Protein AF-A0A4Q3TUU9-F1 (afdb_monomer_lite)

Foldseek 3Di:
DVLCCLVVVVVVLVVVCVVPPVVCVDPVNVVVVVVVVLVVLVVLVVVLCVPQVDCVLVVLLVQLVCLQVVLVVPDDPDCSSVVSPVVSSVSSSVSVVVSVVSVCVVPPDDDPDDD

Radius of gyration: 16.43 Å; chains: 1; bounding box: 49×27×42 Å

pLDDT: mean 73.66, std 11.25, range [38.75, 85.81]

Secondary structure (DSSP, 8-state):
-HHHHHHHHHHHHHHHHHTT-GGGGSHHHHHHHHHHHHHHHHHHHHHHHHHH--SHHHHHHHHHHHHHHHHHHS-TT-HHHHHHHHHHHHHHHHHHHHHHHHHHHT--SS-----

Structure (mmCIF, N/CA/C/O backbone):
data_AF-A0A4Q3TUU9-F1
#
_entry.id   AF-A0A4Q3TUU9-F1
#
loop_
_atom_site.group_PDB
_atom_site.id
_atom_site.type_symbol
_atom_site.label_atom_id
_atom_site.label_alt_id
_atom_site.label_comp_id
_atom_site.label_asym_id
_atom_site.label_entity_id
_atom_site.label_seq_id
_atom_site.pdbx_PDB_ins_code
_atom_site.Cartn_x
_atom_site.Cartn_y
_atom_site.Cartn_z
_atom_site.occupancy
_atom_site.B_iso_or_equiv
_atom_site.auth_seq_id
_atom_site.auth_comp_id
_atom_site.auth_asym_id
_atom_site.auth_atom_id
_atom_site.pdbx_PDB_model_num
ATOM 1 N N . ILE A 1 1 ? -15.92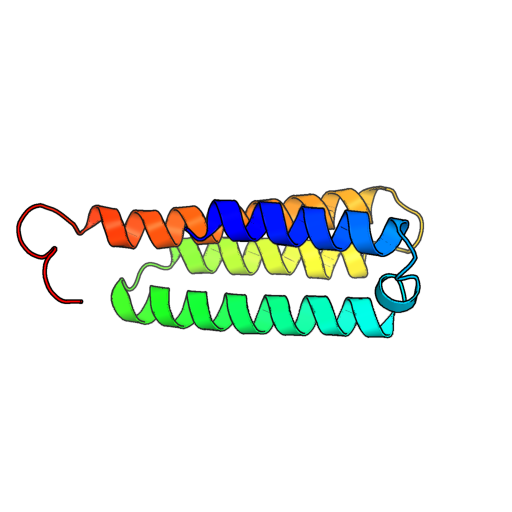4 -7.038 2.156 1.00 58.75 1 ILE A N 1
ATOM 2 C CA . ILE A 1 1 ? -15.709 -7.369 0.725 1.00 58.75 1 ILE A CA 1
ATOM 3 C C . ILE A 1 1 ? -14.421 -6.749 0.131 1.00 58.75 1 ILE A C 1
ATOM 5 O O . ILE A 1 1 ? -13.991 -7.188 -0.924 1.00 58.75 1 ILE A O 1
ATOM 9 N N . CYS A 1 2 ? -13.688 -5.857 0.816 1.00 71.25 2 CYS A N 1
ATOM 10 C CA . CYS A 1 2 ? -12.464 -5.262 0.243 1.00 71.25 2 CYS A CA 1
ATOM 11 C C . CYS A 1 2 ? -11.254 -6.216 0.145 1.00 71.25 2 CYS A C 1
ATOM 13 O O . CYS A 1 2 ? -10.602 -6.251 -0.889 1.00 71.25 2 CYS A O 1
ATOM 15 N N . ALA A 1 3 ? -10.970 -7.031 1.172 1.00 67.81 3 ALA A N 1
ATOM 16 C CA . ALA A 1 3 ? -9.777 -7.894 1.184 1.00 67.81 3 ALA A CA 1
ATOM 17 C C . ALA A 1 3 ? -9.789 -8.983 0.090 1.00 67.81 3 ALA A C 1
ATOM 19 O O . ALA A 1 3 ? -8.779 -9.199 -0.573 1.00 67.81 3 ALA A O 1
ATOM 20 N N . VAL A 1 4 ? -10.945 -9.622 -0.138 1.00 76.19 4 VAL A N 1
ATOM 21 C CA . VAL A 1 4 ? -11.123 -10.611 -1.218 1.00 76.19 4 VAL A CA 1
ATOM 22 C C . VAL A 1 4 ? -10.936 -9.958 -2.585 1.00 76.19 4 VAL A C 1
ATOM 24 O O . VAL A 1 4 ? -10.210 -10.498 -3.409 1.00 76.19 4 VAL A O 1
ATOM 27 N N . HIS A 1 5 ? -11.526 -8.780 -2.808 1.00 78.12 5 HIS A N 1
ATOM 28 C CA . HIS A 1 5 ? -11.349 -8.038 -4.056 1.00 78.12 5 HIS A CA 1
ATOM 29 C C . HIS A 1 5 ? -9.881 -7.644 -4.288 1.00 78.12 5 HIS A C 1
ATOM 31 O O . HIS A 1 5 ? -9.392 -7.814 -5.395 1.00 78.12 5 HIS A O 1
ATOM 37 N N . CYS A 1 6 ? -9.148 -7.174 -3.271 1.00 75.44 6 CYS A N 1
ATOM 38 C CA . CYS A 1 6 ? -7.737 -6.801 -3.432 1.00 75.44 6 CYS A CA 1
ATOM 39 C C . CYS A 1 6 ? -6.857 -7.995 -3.836 1.00 75.44 6 CYS A C 1
ATOM 41 O O . CYS A 1 6 ? -6.044 -7.872 -4.749 1.00 75.44 6 CYS A O 1
ATOM 43 N N . ILE A 1 7 ? -7.042 -9.153 -3.190 1.00 79.19 7 ILE A N 1
ATOM 44 C CA . ILE A 1 7 ? -6.276 -10.369 -3.505 1.00 79.19 7 ILE A CA 1
ATOM 45 C C . ILE A 1 7 ? -6.661 -10.899 -4.888 1.00 79.19 7 ILE A C 1
ATOM 47 O O . ILE A 1 7 ? -5.784 -11.221 -5.687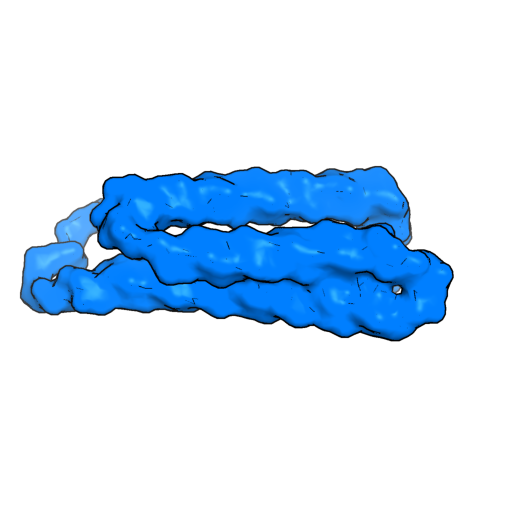 1.00 79.19 7 ILE A O 1
ATOM 51 N N . LEU A 1 8 ? -7.961 -10.955 -5.188 1.00 85.38 8 LEU A N 1
ATOM 52 C CA . LEU A 1 8 ? -8.459 -11.478 -6.456 1.00 85.38 8 LEU A CA 1
ATOM 53 C C . LEU A 1 8 ? -8.032 -10.596 -7.634 1.00 85.38 8 LEU A C 1
ATOM 55 O O . LEU A 1 8 ? -7.561 -11.124 -8.635 1.00 85.38 8 LEU A O 1
ATOM 59 N N . THR A 1 9 ? -8.131 -9.270 -7.502 1.00 83.12 9 THR A N 1
ATOM 60 C CA . THR A 1 9 ? -7.698 -8.320 -8.537 1.00 83.12 9 THR A CA 1
ATOM 61 C C . THR A 1 9 ? -6.184 -8.382 -8.741 1.00 83.12 9 THR A C 1
ATOM 63 O O . THR A 1 9 ? -5.738 -8.459 -9.882 1.00 83.12 9 THR A O 1
ATOM 66 N N . GLY A 1 10 ? -5.383 -8.425 -7.668 1.00 81.50 10 GLY A N 1
ATOM 67 C CA . GLY A 1 10 ? -3.925 -8.556 -7.782 1.00 81.50 10 GLY A CA 1
ATOM 68 C C . GLY A 1 10 ? -3.500 -9.858 -8.469 1.00 81.50 10 GLY A C 1
ATOM 69 O O . GLY A 1 10 ? -2.671 -9.842 -9.379 1.00 81.50 10 GLY A O 1
ATOM 70 N N . LEU A 1 11 ? -4.122 -10.979 -8.093 1.00 83.25 11 LEU A N 1
ATOM 71 C CA . LEU A 1 11 ? -3.859 -12.281 -8.704 1.00 83.25 11 LEU A CA 1
ATOM 72 C C . LEU A 1 11 ? -4.304 -12.325 -10.171 1.00 83.25 11 LEU A C 1
ATOM 74 O O . LEU A 1 11 ? -3.556 -12.799 -11.023 1.00 83.25 11 LEU A O 1
ATOM 78 N N . ALA A 1 12 ? -5.497 -11.808 -10.475 1.00 85.81 12 ALA A N 1
ATOM 79 C CA . ALA A 1 12 ? -6.023 -11.761 -11.834 1.00 85.81 12 ALA A CA 1
ATOM 80 C C . ALA A 1 12 ? -5.116 -10.939 -12.759 1.00 85.81 12 ALA A C 1
ATOM 82 O O . ALA A 1 12 ? -4.807 -11.394 -13.856 1.00 85.81 12 ALA A O 1
ATOM 83 N N . LEU A 1 13 ? -4.637 -9.774 -12.311 1.00 81.88 13 LEU A N 1
ATOM 84 C CA . LEU A 1 13 ? -3.732 -8.931 -13.096 1.00 81.88 13 LEU A CA 1
ATOM 85 C C . LEU A 1 13 ? -2.357 -9.582 -13.304 1.00 81.88 13 LEU A C 1
ATOM 87 O O . LEU A 1 13 ? -1.822 -9.519 -14.410 1.00 81.88 13 LEU A O 1
ATOM 91 N N . GLY A 1 14 ? -1.810 -10.261 -12.289 1.00 82.38 14 GLY A N 1
ATOM 92 C CA . GLY A 1 14 ? -0.552 -11.005 -12.418 1.00 82.38 14 GLY A CA 1
ATOM 93 C C . GLY A 1 14 ? -0.650 -12.166 -13.413 1.00 82.38 14 GLY A C 1
ATOM 94 O O . GLY A 1 14 ? 0.199 -12.306 -14.294 1.00 82.38 14 GLY A O 1
ATOM 95 N N . LEU A 1 15 ? -1.723 -12.960 -13.325 1.00 83.75 15 LEU A N 1
ATOM 96 C CA . LEU A 1 15 ? -1.986 -14.055 -14.264 1.00 83.75 15 LEU A CA 1
ATOM 97 C C . LEU A 1 15 ? -2.244 -13.539 -15.683 1.00 83.75 15 LEU A C 1
ATOM 99 O O . LEU A 1 15 ? -1.764 -14.134 -16.642 1.00 83.75 15 LEU A O 1
ATOM 103 N N . LEU A 1 16 ? -2.959 -12.421 -15.822 1.00 83.75 16 LEU A N 1
ATOM 104 C CA . LEU A 1 16 ? -3.255 -11.816 -17.119 1.00 83.75 16 LEU A CA 1
ATOM 105 C C . LEU A 1 16 ? -1.995 -11.247 -17.792 1.00 83.75 16 LEU A C 1
ATOM 107 O O . LEU A 1 16 ? -1.839 -11.387 -19.004 1.00 83.75 16 LEU A O 1
ATOM 111 N N . SER A 1 17 ? -1.072 -10.674 -17.011 1.00 80.81 17 SER A N 1
ATOM 112 C CA . SER A 1 17 ? 0.244 -10.236 -17.500 1.00 80.81 17 SER A CA 1
ATOM 113 C C . SER A 1 17 ? 1.039 -11.411 -18.091 1.00 80.81 17 SER A C 1
ATOM 115 O O . SER A 1 17 ? 1.530 -11.321 -19.216 1.00 80.81 17 SER A O 1
ATOM 117 N N . VAL A 1 18 ? 1.056 -12.562 -17.403 1.00 79.12 18 VAL A N 1
ATOM 118 C CA . VAL A 1 18 ? 1.680 -13.808 -17.896 1.00 79.12 18 VAL A CA 1
ATOM 119 C C . VAL A 1 18 ? 0.941 -14.410 -19.097 1.00 79.12 18 VAL A C 1
ATOM 121 O O . VAL A 1 18 ? 1.577 -14.956 -19.994 1.00 79.12 18 VAL A O 1
ATOM 124 N N . ALA A 1 19 ? -0.389 -14.310 -19.141 1.00 81.38 19 ALA A N 1
ATOM 125 C CA . ALA A 1 19 ? -1.219 -14.918 -20.182 1.00 81.38 19 ALA A CA 1
ATOM 126 C C . ALA A 1 19 ? -1.181 -14.185 -21.539 1.00 81.38 19 ALA A C 1
ATOM 128 O O . ALA A 1 19 ? -1.770 -14.675 -22.501 1.00 81.38 19 ALA A O 1
ATOM 129 N N . GLY A 1 20 ? -0.502 -13.036 -21.641 1.00 74.88 20 GLY A N 1
ATOM 130 C CA . GLY A 1 20 ? -0.290 -12.345 -22.920 1.00 74.88 20 GLY A CA 1
ATOM 131 C C . GLY A 1 20 ? -0.484 -10.831 -22.888 1.00 74.88 20 GLY A C 1
ATOM 132 O O . GLY A 1 20 ? -0.272 -10.173 -23.907 1.00 74.88 20 GLY A O 1
ATOM 133 N N . LEU A 1 21 ? -0.839 -10.241 -21.740 1.00 77.81 21 LEU A N 1
ATOM 134 C CA . LEU A 1 21 ? -0.959 -8.789 -21.594 1.00 77.81 21 LEU A CA 1
ATOM 135 C C . LEU A 1 21 ? 0.410 -8.139 -21.331 1.00 77.81 21 LEU A C 1
ATOM 137 O O . LEU A 1 21 ? 0.598 -7.433 -20.345 1.00 77.81 21 LEU A O 1
ATOM 141 N N . SER A 1 22 ? 1.370 -8.340 -22.241 1.00 70.69 22 SER A N 1
ATOM 142 C CA . SER A 1 22 ? 2.731 -7.787 -22.108 1.00 70.69 22 SER A CA 1
ATOM 143 C C . SER A 1 22 ? 2.750 -6.253 -22.009 1.00 70.69 22 SER A C 1
ATOM 145 O O . SER A 1 22 ? 3.703 -5.684 -21.487 1.00 70.69 22 SER A O 1
ATOM 147 N N . PHE A 1 23 ? 1.680 -5.582 -22.453 1.00 70.75 23 PHE A N 1
ATOM 148 C CA . PHE A 1 23 ? 1.452 -4.150 -22.241 1.00 70.75 23 PHE A CA 1
ATOM 149 C C . PHE A 1 23 ? 1.380 -3.758 -20.761 1.00 70.75 23 PHE A C 1
ATOM 151 O O . PHE A 1 23 ? 1.760 -2.645 -20.416 1.00 70.75 23 PHE A O 1
ATOM 158 N N . LEU A 1 24 ? 0.915 -4.646 -19.880 1.00 68.44 24 LEU A N 1
ATOM 159 C CA . LEU A 1 24 ? 0.766 -4.360 -18.453 1.00 68.44 24 LEU A CA 1
ATOM 160 C C . LEU A 1 24 ? 2.111 -4.354 -17.711 1.00 68.44 24 LEU A C 1
ATOM 162 O O . LEU A 1 24 ? 2.240 -3.679 -16.699 1.00 68.44 24 LEU A O 1
ATOM 166 N N . GLY A 1 25 ? 3.109 -5.067 -18.241 1.00 68.25 25 GLY A N 1
ATOM 167 C CA . GLY A 1 25 ? 4.495 -5.017 -17.768 1.00 68.25 25 GLY A CA 1
ATOM 168 C C . GLY A 1 25 ? 5.320 -3.878 -18.373 1.00 68.25 25 GLY A C 1
ATOM 169 O O . GLY A 1 25 ? 6.530 -3.846 -18.180 1.00 68.25 25 GLY A O 1
ATOM 170 N N . SER A 1 26 ? 4.704 -2.976 -19.147 1.00 77.19 26 SER A N 1
ATOM 171 C CA . SER A 1 26 ? 5.396 -1.797 -19.671 1.00 77.19 26 SER A CA 1
ATOM 172 C C . SER A 1 26 ? 5.469 -0.695 -18.610 1.00 77.19 26 SER A C 1
ATOM 174 O O . SER A 1 26 ? 4.501 -0.466 -17.885 1.00 77.19 26 SER A O 1
ATOM 176 N N . GLU A 1 27 ? 6.588 0.032 -18.559 1.00 76.25 27 GLU A N 1
ATOM 177 C CA . GLU A 1 27 ? 6.793 1.182 -17.659 1.00 76.25 27 GLU A CA 1
ATOM 178 C C . GLU A 1 27 ? 5.588 2.145 -17.572 1.00 76.25 27 GLU A C 1
ATOM 180 O O . GLU A 1 27 ? 5.150 2.442 -16.458 1.00 76.25 27 GLU A O 1
ATOM 185 N N . PRO A 1 28 ? 4.967 2.610 -18.679 1.00 79.00 28 PRO A N 1
ATOM 186 C CA . PRO A 1 28 ? 3.827 3.524 -18.578 1.00 79.00 28 PRO A CA 1
ATOM 187 C C . PRO A 1 28 ? 2.578 2.879 -17.958 1.00 79.00 28 PRO A C 1
ATOM 189 O O . PRO A 1 28 ? 1.805 3.568 -17.286 1.00 79.00 28 PRO A O 1
ATOM 192 N N . ALA A 1 29 ? 2.367 1.574 -18.157 1.00 78.44 29 ALA A N 1
ATOM 193 C CA . ALA A 1 29 ? 1.252 0.860 -17.540 1.00 78.44 29 ALA A CA 1
ATOM 194 C C . ALA A 1 29 ? 1.461 0.689 -16.030 1.00 78.44 29 ALA A C 1
ATOM 196 O O . ALA A 1 29 ? 0.510 0.841 -15.262 1.00 78.44 29 ALA A O 1
ATOM 197 N N . GLU A 1 30 ? 2.702 0.453 -15.602 1.00 74.88 30 GLU A N 1
ATOM 198 C CA . GLU A 1 30 ? 3.064 0.351 -14.188 1.00 74.88 30 GLU A CA 1
ATOM 199 C C . GLU A 1 30 ? 2.824 1.681 -13.453 1.00 74.88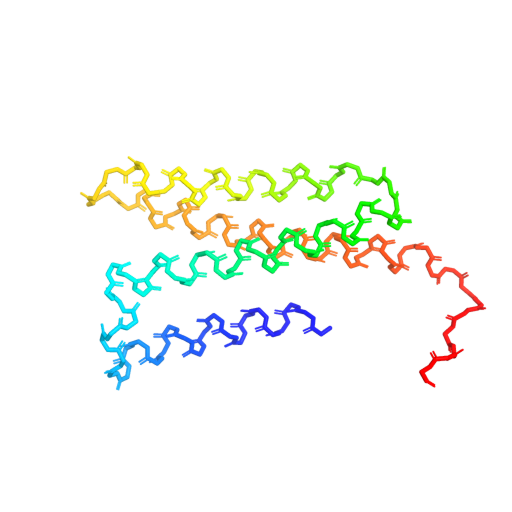 30 GLU A C 1
ATOM 201 O O . GLU A 1 30 ? 2.125 1.711 -12.435 1.00 74.88 30 GLU A O 1
ATOM 206 N N . PHE A 1 31 ? 3.273 2.806 -14.025 1.00 80.75 31 PHE A N 1
ATOM 207 C CA . PHE A 1 31 ? 2.988 4.142 -13.485 1.00 80.75 31 PHE A CA 1
ATOM 208 C C . PHE A 1 31 ? 1.487 4.450 -13.430 1.00 80.75 31 PHE A C 1
ATOM 210 O O . PHE A 1 31 ? 1.005 4.998 -12.435 1.00 80.75 31 PHE A O 1
ATOM 217 N N . GLY A 1 32 ? 0.735 4.076 -14.470 1.00 84.56 32 GLY A N 1
ATOM 218 C CA . GLY A 1 32 ? -0.720 4.221 -14.487 1.00 84.56 32 GLY A CA 1
ATOM 219 C C . GLY A 1 32 ? -1.392 3.426 -13.364 1.00 84.56 32 GLY A C 1
ATOM 220 O O . GLY A 1 32 ? -2.238 3.959 -12.641 1.00 84.56 32 GLY A O 1
ATOM 221 N N . PHE A 1 33 ? -0.977 2.173 -13.166 1.00 80.50 33 PHE A N 1
ATOM 222 C CA . PHE A 1 33 ? -1.523 1.295 -12.133 1.00 80.50 33 PHE A CA 1
ATOM 223 C C . PHE A 1 33 ? -1.228 1.807 -10.719 1.00 80.50 33 PHE A C 1
ATOM 225 O O . PHE A 1 33 ? -2.132 1.863 -9.876 1.00 80.50 33 PHE A O 1
ATOM 232 N N . ILE A 1 34 ? 0.009 2.246 -10.470 1.00 81.06 34 ILE A N 1
ATOM 233 C CA . ILE A 1 34 ? 0.392 2.881 -9.207 1.00 81.06 34 ILE A CA 1
ATOM 234 C C . ILE A 1 34 ? -0.452 4.144 -8.998 1.00 81.06 34 ILE A C 1
ATOM 236 O O . ILE A 1 34 ? -1.094 4.271 -7.959 1.00 81.06 34 ILE A O 1
ATOM 240 N N . GLY A 1 35 ? -0.547 5.034 -9.990 1.00 84.88 35 GLY A N 1
ATOM 241 C CA . GLY A 1 35 ? -1.306 6.284 -9.886 1.00 84.88 35 GLY A CA 1
ATOM 242 C C . GLY A 1 35 ? -2.782 6.079 -9.526 1.00 84.88 35 GLY A C 1
ATOM 243 O O . GLY A 1 35 ? -3.301 6.744 -8.621 1.00 84.88 35 GLY A O 1
ATOM 244 N N . VAL A 1 36 ? -3.454 5.118 -10.168 1.00 84.19 36 VAL A N 1
ATOM 245 C CA . VAL A 1 36 ? -4.848 4.762 -9.844 1.00 84.19 36 VAL A CA 1
ATOM 246 C C . VAL A 1 36 ? -4.948 4.191 -8.430 1.00 84.19 36 VAL A C 1
ATOM 248 O O . VAL A 1 36 ? -5.799 4.624 -7.652 1.00 84.19 36 VAL A O 1
ATOM 251 N N . THR A 1 37 ? -4.052 3.274 -8.064 1.00 80.25 37 THR A N 1
ATOM 252 C CA . THR A 1 37 ? -4.042 2.636 -6.738 1.00 80.25 37 THR A CA 1
ATOM 253 C C . THR A 1 37 ? -3.837 3.661 -5.621 1.00 80.25 37 THR A C 1
ATOM 255 O O . THR A 1 37 ? -4.563 3.647 -4.625 1.00 80.25 37 THR A O 1
ATOM 258 N N . VAL A 1 38 ? -2.904 4.601 -5.805 1.00 83.38 38 VAL A N 1
ATOM 259 C CA . VAL A 1 38 ? -2.656 5.702 -4.865 1.00 83.38 38 VAL A CA 1
ATOM 260 C C . VAL A 1 38 ? -3.879 6.602 -4.749 1.00 83.38 38 VAL A C 1
ATOM 262 O O . VAL A 1 38 ? -4.285 6.932 -3.636 1.00 83.38 38 VAL A O 1
ATOM 265 N N . SER A 1 39 ? -4.501 6.960 -5.873 1.00 85.06 39 SER A N 1
ATOM 266 C CA . SER A 1 39 ? -5.675 7.840 -5.893 1.00 85.06 39 SER A CA 1
ATOM 267 C C . SER A 1 39 ? -6.864 7.222 -5.150 1.00 85.06 39 SER A C 1
ATOM 269 O O . SER A 1 39 ? -7.481 7.868 -4.300 1.00 85.06 39 SER A O 1
ATOM 271 N N . VAL A 1 40 ? -7.151 5.943 -5.413 1.00 82.12 40 VAL A N 1
ATOM 272 C CA . VAL A 1 40 ? -8.213 5.189 -4.727 1.00 82.12 40 VAL A CA 1
ATOM 273 C C . VAL A 1 40 ? -7.891 5.017 -3.239 1.00 82.12 40 VAL A C 1
ATOM 275 O O . VAL A 1 40 ? -8.764 5.223 -2.391 1.00 82.12 40 VAL A O 1
ATOM 278 N N . GLY A 1 41 ? -6.638 4.700 -2.901 1.00 77.69 41 GLY A N 1
ATOM 279 C CA . GLY A 1 41 ? -6.175 4.583 -1.518 1.00 77.69 41 GLY A CA 1
ATOM 280 C C . GLY A 1 41 ? -6.303 5.893 -0.736 1.00 77.69 41 GLY A C 1
ATOM 281 O O . GLY A 1 41 ? -6.805 5.899 0.390 1.00 77.69 41 GLY A O 1
ATOM 282 N N . LEU A 1 42 ? -5.946 7.019 -1.358 1.00 82.19 42 LEU A N 1
ATOM 283 C CA . LEU A 1 42 ? -6.063 8.347 -0.763 1.00 82.19 42 LEU A CA 1
ATOM 284 C C . LEU A 1 42 ? -7.529 8.727 -0.535 1.00 82.19 42 LEU A C 1
ATOM 286 O O . LEU A 1 42 ? -7.873 9.243 0.528 1.00 82.19 42 LEU A O 1
ATOM 290 N N . TRP A 1 43 ? -8.419 8.411 -1.481 1.00 81.00 43 TRP A N 1
ATOM 291 C CA . TRP A 1 43 ? -9.855 8.621 -1.293 1.00 81.00 43 TRP A CA 1
ATOM 292 C C . TRP A 1 43 ? -10.388 7.789 -0.115 1.00 81.00 43 TRP A C 1
ATOM 294 O O . TRP A 1 43 ? -11.087 8.314 0.760 1.00 81.00 43 TRP A O 1
ATOM 304 N N . ALA A 1 44 ? -10.000 6.515 -0.023 1.00 73.38 44 ALA A N 1
ATOM 305 C CA . ALA A 1 44 ? -10.364 5.660 1.105 1.00 73.38 44 ALA A CA 1
ATOM 306 C C . ALA A 1 44 ? -9.840 6.210 2.446 1.00 73.38 44 ALA A C 1
ATOM 308 O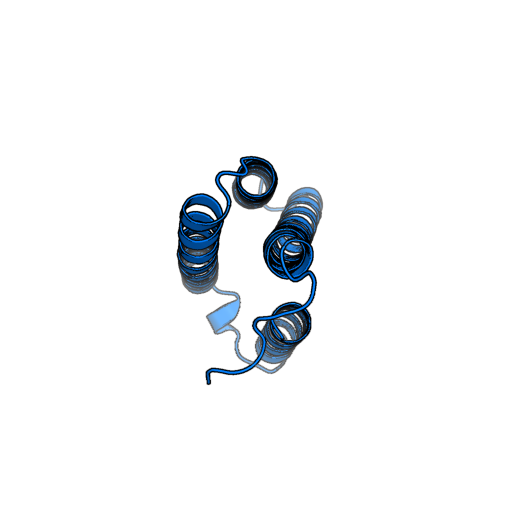 O . ALA A 1 44 ? -10.560 6.152 3.452 1.00 73.38 44 ALA A O 1
ATOM 309 N N . LEU A 1 45 ? -8.630 6.783 2.453 1.00 74.75 45 LEU A N 1
ATOM 310 C CA . LEU A 1 45 ? -8.023 7.413 3.623 1.00 74.75 45 LEU A CA 1
ATOM 311 C C . LEU A 1 45 ? -8.780 8.673 4.051 1.00 74.75 45 LEU A C 1
ATOM 313 O O . LEU A 1 45 ? -9.168 8.779 5.214 1.00 74.75 45 LEU A O 1
ATOM 317 N N . VAL A 1 46 ? -9.034 9.601 3.125 1.00 77.25 46 VAL A N 1
ATOM 318 C CA . VAL A 1 46 ? -9.779 10.841 3.400 1.00 77.25 46 VAL A CA 1
ATOM 319 C C . VAL A 1 46 ? -11.160 10.509 3.959 1.00 77.25 46 VAL A C 1
ATOM 321 O O . VAL A 1 46 ? -11.588 11.102 4.949 1.00 77.25 46 VAL A O 1
ATOM 324 N N . HIS A 1 47 ? -11.844 9.513 3.390 1.00 72.75 47 HIS A N 1
ATOM 325 C CA . HIS A 1 47 ? -13.135 9.069 3.909 1.00 72.75 47 HIS A CA 1
ATOM 326 C C . HIS A 1 47 ? -13.018 8.481 5.329 1.00 72.75 47 HIS A C 1
ATOM 328 O O . HIS A 1 47 ? -13.885 8.728 6.165 1.00 72.75 47 HIS A O 1
ATOM 334 N N . GLY A 1 48 ? -11.960 7.714 5.620 1.00 67.12 48 GLY A N 1
ATOM 335 C CA . GLY A 1 48 ? -11.697 7.149 6.949 1.00 67.12 48 GLY A CA 1
ATOM 336 C C . GLY A 1 48 ? -11.400 8.211 8.014 1.00 67.12 48 GLY A C 1
ATOM 337 O O . GLY A 1 48 ? -12.041 8.224 9.067 1.00 67.12 48 GLY A O 1
ATOM 338 N N . ILE A 1 49 ? -10.494 9.150 7.714 1.00 70.69 49 ILE A N 1
ATOM 339 C CA . ILE A 1 49 ? -10.107 10.250 8.614 1.00 70.69 49 ILE A CA 1
ATOM 340 C C . ILE A 1 49 ? -11.313 11.138 8.929 1.00 70.69 49 ILE A C 1
ATOM 342 O O . ILE A 1 49 ? -11.551 11.445 10.096 1.00 70.69 49 ILE A O 1
ATOM 346 N N . ARG A 1 50 ? -12.118 11.505 7.919 1.00 69.38 50 ARG A N 1
ATOM 347 C CA . ARG A 1 50 ? -13.297 12.368 8.120 1.00 69.38 50 ARG A CA 1
ATOM 348 C C . ARG A 1 50 ? -14.378 11.741 9.001 1.00 69.38 50 ARG A C 1
ATOM 350 O O . ARG A 1 50 ? -15.172 12.479 9.570 1.00 69.38 50 ARG A O 1
ATOM 357 N N . ARG A 1 51 ? -14.441 10.408 9.096 1.00 64.19 51 ARG A N 1
ATOM 358 C CA . ARG A 1 51 ? -15.460 9.694 9.886 1.00 64.19 51 ARG A CA 1
ATOM 359 C C . ARG A 1 51 ? -15.019 9.395 11.319 1.00 64.19 51 ARG A C 1
ATOM 361 O O . ARG A 1 51 ? -15.851 9.479 12.210 1.00 64.19 51 ARG A O 1
ATOM 368 N N . HIS A 1 52 ? -13.750 9.039 11.539 1.00 63.03 52 HIS A N 1
ATOM 369 C CA . HIS A 1 52 ? -13.288 8.525 12.839 1.00 63.03 52 HIS A CA 1
ATOM 370 C C . HIS A 1 52 ? -12.137 9.320 13.479 1.00 63.03 52 HIS A C 1
ATOM 372 O O . HIS A 1 52 ? -11.721 8.967 14.577 1.00 63.03 52 HIS A O 1
ATOM 378 N N . HIS A 1 53 ? -11.603 10.356 12.813 1.00 66.19 53 HIS A N 1
ATOM 379 C CA . HIS A 1 53 ? -10.505 11.219 13.292 1.00 66.19 53 HIS A CA 1
ATOM 380 C C . HIS A 1 53 ? -9.282 10.456 13.853 1.00 66.19 53 HIS A C 1
ATOM 382 O O . HIS A 1 53 ? -8.518 10.969 14.667 1.00 66.19 53 HIS A O 1
ATOM 388 N N . SER A 1 54 ? -9.087 9.205 13.422 1.00 67.75 54 SER A N 1
ATOM 389 C CA . SER A 1 54 ? -7.975 8.365 13.852 1.00 67.75 54 SER A CA 1
ATOM 390 C C . SER A 1 54 ? -6.830 8.478 12.854 1.00 67.75 54 SER A C 1
ATOM 392 O O . SER A 1 54 ? -6.998 8.217 11.662 1.00 67.75 54 SER A O 1
ATOM 394 N N . TRP A 1 55 ? -5.655 8.845 13.359 1.00 73.06 55 TRP A N 1
ATOM 395 C CA . TRP A 1 55 ? -4.422 9.011 12.582 1.00 73.06 55 TRP A CA 1
ATOM 396 C C . TRP A 1 55 ? -3.687 7.688 12.319 1.00 73.06 55 TRP A C 1
ATOM 398 O O . TRP A 1 55 ? -2.776 7.633 11.497 1.00 73.06 55 TRP A O 1
ATOM 408 N N . ILE A 1 56 ? -4.112 6.603 12.972 1.00 76.75 56 ILE A N 1
ATOM 409 C CA . ILE A 1 56 ? -3.522 5.264 12.844 1.00 76.75 56 ILE A CA 1
ATOM 410 C C . ILE A 1 56 ? -3.579 4.752 11.390 1.00 76.75 56 ILE A C 1
ATOM 412 O O . ILE A 1 56 ? -2.529 4.412 10.844 1.00 76.75 56 ILE A O 1
ATOM 416 N N . PRO A 1 57 ? -4.745 4.728 10.705 1.00 74.31 57 PRO A N 1
ATOM 417 C CA . PRO A 1 57 ? -4.803 4.311 9.303 1.00 74.31 57 PRO A CA 1
ATOM 418 C C . PRO A 1 57 ? -4.012 5.241 8.366 1.00 74.31 57 PRO A C 1
ATOM 420 O O . PRO A 1 57 ? -3.465 4.772 7.371 1.00 74.31 57 PRO A O 1
ATOM 423 N N . ALA A 1 58 ? -3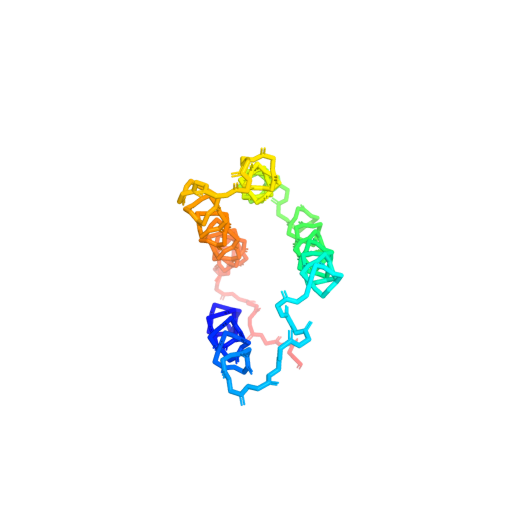.881 6.529 8.695 1.00 77.12 58 ALA A N 1
ATOM 424 C CA . ALA A 1 58 ? -3.072 7.467 7.914 1.00 77.12 58 ALA A CA 1
ATOM 425 C C . ALA A 1 58 ? -1.579 7.132 7.969 1.00 77.12 58 ALA A C 1
ATOM 427 O O . ALA A 1 58 ? -0.925 7.090 6.930 1.00 77.12 58 ALA A O 1
ATOM 428 N N . ALA A 1 59 ? -1.059 6.821 9.159 1.00 80.81 59 ALA A N 1
ATOM 429 C CA . ALA A 1 59 ? 0.337 6.432 9.333 1.00 80.81 59 ALA A CA 1
ATOM 430 C C . ALA A 1 59 ? 0.681 5.148 8.556 1.00 80.81 59 ALA A C 1
ATOM 432 O O . ALA A 1 59 ? 1.712 5.093 7.888 1.00 80.81 59 ALA A O 1
ATOM 433 N N . ILE A 1 60 ? -0.207 4.144 8.577 1.00 82.31 60 ILE A N 1
ATOM 434 C CA . ILE A 1 60 ? -0.014 2.887 7.832 1.00 82.31 60 ILE A CA 1
ATOM 435 C C . ILE A 1 60 ? -0.026 3.142 6.319 1.00 82.31 60 ILE A C 1
ATOM 437 O O . ILE A 1 60 ? 0.822 2.612 5.606 1.00 82.31 60 ILE A O 1
ATOM 441 N N . PHE A 1 61 ? -0.947 3.976 5.827 1.00 81.69 61 PHE A N 1
ATOM 442 C CA . PHE A 1 61 ? -1.022 4.315 4.405 1.00 81.69 61 PHE A CA 1
ATOM 443 C C . PHE A 1 61 ? 0.221 5.070 3.918 1.00 81.69 61 PHE A C 1
ATOM 445 O O . PHE A 1 61 ? 0.784 4.725 2.882 1.00 81.69 61 PHE A O 1
ATOM 452 N N . ILE A 1 62 ? 0.690 6.058 4.688 1.00 82.81 62 ILE A N 1
ATOM 453 C CA . ILE A 1 62 ? 1.912 6.810 4.373 1.00 82.81 62 ILE A CA 1
ATOM 454 C C . ILE A 1 62 ? 3.135 5.884 4.390 1.00 82.81 62 ILE A C 1
ATOM 456 O O . ILE A 1 62 ? 3.960 5.957 3.483 1.00 82.81 62 ILE A O 1
ATOM 460 N N . GLY A 1 63 ? 3.234 4.978 5.368 1.00 82.69 63 GLY A N 1
ATOM 461 C CA . GLY A 1 63 ? 4.314 3.989 5.428 1.00 82.69 63 GLY A CA 1
ATOM 462 C C . GLY A 1 63 ? 4.301 3.019 4.243 1.00 82.69 63 GLY A C 1
ATOM 463 O O . GLY A 1 63 ? 5.347 2.753 3.649 1.00 82.69 63 GLY A O 1
ATOM 464 N N . ALA A 1 64 ? 3.117 2.542 3.850 1.00 82.38 64 ALA A N 1
ATOM 465 C CA . ALA A 1 64 ? 2.941 1.683 2.683 1.00 82.38 64 ALA A CA 1
ATOM 466 C C . ALA A 1 64 ? 3.338 2.403 1.384 1.00 82.38 64 ALA A C 1
ATOM 468 O O . ALA A 1 64 ? 4.087 1.848 0.582 1.00 82.38 64 ALA A O 1
ATOM 469 N N . LEU A 1 65 ? 2.914 3.661 1.211 1.00 81.81 65 LEU A N 1
ATOM 470 C CA . LEU A 1 65 ? 3.322 4.486 0.073 1.00 81.81 65 LEU A CA 1
ATOM 471 C C . LEU A 1 65 ? 4.821 4.758 0.054 1.00 81.81 65 LEU A C 1
ATOM 473 O O . LEU A 1 65 ? 5.429 4.691 -1.008 1.00 81.81 65 LEU A O 1
ATOM 477 N N . GLY A 1 66 ? 5.420 5.028 1.214 1.00 81.81 66 GLY A N 1
ATOM 478 C CA . GLY A 1 66 ? 6.862 5.208 1.344 1.00 81.81 66 GLY A CA 1
ATOM 479 C C . GLY A 1 66 ? 7.639 3.963 0.921 1.00 81.81 66 GLY A C 1
ATOM 480 O O . GLY A 1 66 ? 8.648 4.088 0.234 1.00 81.81 66 GLY A O 1
ATOM 481 N N . CYS A 1 67 ? 7.144 2.763 1.246 1.00 80.75 67 CYS A N 1
ATOM 482 C CA . CYS A 1 67 ? 7.750 1.508 0.791 1.00 80.75 67 CYS A CA 1
ATOM 483 C C . CYS A 1 67 ? 7.636 1.321 -0.728 1.00 80.75 67 CYS A C 1
ATOM 485 O O . CYS A 1 67 ? 8.619 0.939 -1.355 1.00 80.75 67 CYS A O 1
ATOM 487 N N . ILE A 1 68 ? 6.477 1.628 -1.323 1.00 78.88 68 ILE A N 1
ATOM 488 C CA . ILE A 1 68 ? 6.253 1.509 -2.778 1.00 78.88 68 ILE A CA 1
ATOM 489 C C . ILE A 1 68 ? 7.060 2.563 -3.555 1.00 78.88 68 ILE A C 1
ATOM 491 O O . ILE A 1 68 ? 7.661 2.270 -4.583 1.00 78.88 68 ILE A O 1
ATOM 495 N N . ALA A 1 69 ? 7.128 3.798 -3.062 1.00 78.88 69 ALA A N 1
ATOM 496 C CA . ALA A 1 69 ? 7.978 4.824 -3.660 1.00 78.88 69 ALA A CA 1
ATOM 497 C C . ALA A 1 69 ? 9.465 4.460 -3.500 1.00 78.88 69 ALA A C 1
ATOM 499 O O . ALA A 1 69 ? 10.247 4.574 -4.440 1.00 78.88 69 ALA A O 1
ATOM 500 N N . GLY A 1 70 ? 9.846 3.956 -2.323 1.00 76.25 70 GLY A N 1
ATOM 501 C CA . GLY A 1 70 ? 11.199 3.502 -2.020 1.00 76.25 70 GLY A CA 1
ATOM 502 C C . GLY A 1 70 ? 11.649 2.320 -2.878 1.00 76.25 70 GLY A C 1
ATOM 503 O O . GLY A 1 70 ? 12.805 2.304 -3.297 1.00 76.25 70 GLY A O 1
ATOM 504 N N . SER A 1 71 ? 10.756 1.377 -3.218 1.00 73.94 71 SER A N 1
ATOM 505 C CA . SER A 1 71 ? 11.096 0.283 -4.142 1.00 73.94 71 SER A CA 1
ATOM 506 C C . SER A 1 71 ? 11.491 0.792 -5.519 1.00 73.94 71 SER A C 1
ATOM 508 O O . SER A 1 71 ? 12.337 0.184 -6.161 1.00 73.94 71 SER A O 1
ATOM 510 N N . HIS A 1 72 ? 10.916 1.913 -5.955 1.00 68.62 72 HIS A N 1
ATOM 511 C CA . HIS A 1 72 ? 11.215 2.505 -7.254 1.00 68.62 72 HIS A CA 1
ATOM 512 C C . HIS A 1 72 ? 12.561 3.256 -7.269 1.00 68.62 72 HIS A C 1
ATOM 514 O O . HIS A 1 72 ? 13.225 3.332 -8.302 1.00 68.62 72 HIS A O 1
ATOM 520 N N . PHE A 1 73 ? 12.993 3.801 -6.126 1.00 70.12 73 PHE A N 1
ATOM 521 C CA . PHE A 1 73 ? 14.329 4.396 -5.976 1.00 70.12 73 PHE A CA 1
ATOM 522 C C . PHE A 1 73 ? 15.423 3.349 -5.714 1.00 70.12 73 PHE A C 1
ATOM 524 O O . PHE A 1 73 ? 16.595 3.593 -6.013 1.00 70.12 73 PHE A O 1
ATOM 531 N N . ALA A 1 74 ? 15.060 2.179 -5.180 1.00 66.12 74 ALA A N 1
ATOM 532 C CA . ALA A 1 74 ? 15.959 1.047 -4.985 1.00 66.12 74 ALA A CA 1
ATOM 533 C C . ALA A 1 74 ? 16.303 0.390 -6.337 1.00 66.12 74 ALA A C 1
ATOM 535 O O . ALA A 1 74 ? 15.685 -0.581 -6.751 1.00 66.12 74 ALA A O 1
ATOM 536 N N . HIS A 1 75 ? 17.286 0.985 -7.015 1.00 51.31 75 HIS A N 1
ATOM 537 C CA . HIS A 1 75 ? 18.022 0.546 -8.207 1.00 51.31 75 HIS A CA 1
ATOM 538 C C . HIS A 1 75 ? 17.570 -0.767 -8.891 1.00 51.31 75 HIS A C 1
ATOM 540 O O . HIS A 1 75 ? 17.677 -1.864 -8.328 1.00 51.31 75 HIS A O 1
ATOM 546 N N . HIS A 1 76 ? 17.178 -0.622 -10.164 1.00 49.06 76 HIS A N 1
ATOM 547 C CA . HIS A 1 76 ? 16.902 -1.669 -11.149 1.00 49.06 76 HIS A CA 1
ATOM 548 C C . HIS A 1 76 ? 17.905 -2.834 -11.044 1.00 49.06 76 HIS A C 1
ATOM 550 O O . HIS A 1 76 ? 19.074 -2.688 -11.394 1.00 49.06 76 HIS A O 1
ATOM 556 N N . GLY A 1 77 ? 17.452 -3.990 -10.547 1.00 55.03 77 GLY A N 1
ATOM 557 C CA . GLY A 1 77 ? 18.235 -5.234 -10.526 1.00 55.03 77 GLY A CA 1
ATOM 558 C C . GLY A 1 77 ? 18.472 -5.856 -9.149 1.00 55.03 77 GLY A C 1
ATOM 559 O O . GLY A 1 77 ? 18.978 -6.975 -9.080 1.00 55.03 77 GLY A O 1
ATOM 560 N N . THR A 1 78 ? 18.087 -5.196 -8.052 1.00 64.38 78 THR A N 1
ATOM 561 C CA . THR A 1 78 ? 18.157 -5.815 -6.718 1.00 64.38 78 THR A CA 1
ATOM 562 C C . THR A 1 78 ? 16.813 -6.436 -6.320 1.00 64.38 78 THR A C 1
ATOM 564 O O . THR A 1 78 ? 15.769 -5.811 -6.515 1.00 64.38 78 THR A O 1
ATOM 567 N N . PRO A 1 79 ? 16.795 -7.633 -5.694 1.00 71.69 79 PRO A N 1
ATOM 568 C CA . PRO A 1 79 ? 15.556 -8.243 -5.193 1.00 71.69 79 PRO A CA 1
ATOM 569 C C . PRO A 1 79 ? 14.858 -7.362 -4.143 1.00 71.69 79 PRO A C 1
ATOM 571 O O . PRO A 1 79 ? 13.679 -7.552 -3.849 1.00 71.69 79 PRO A O 1
ATOM 574 N N . LEU A 1 80 ? 15.579 -6.372 -3.604 1.00 73.12 80 LEU A N 1
ATOM 575 C CA . LEU A 1 80 ? 15.090 -5.381 -2.660 1.00 73.12 80 LEU A CA 1
ATOM 576 C C . LEU A 1 80 ? 13.865 -4.621 -3.191 1.00 73.12 80 LEU A C 1
ATOM 578 O O . LEU A 1 80 ? 12.913 -4.438 -2.439 1.00 73.12 80 LEU A O 1
ATOM 582 N N . GLY A 1 81 ? 13.852 -4.234 -4.473 1.00 73.56 81 GLY A N 1
ATOM 583 C CA . GLY A 1 81 ? 12.717 -3.524 -5.077 1.00 73.56 81 GLY A CA 1
ATOM 584 C C . GLY A 1 81 ? 11.422 -4.338 -4.992 1.00 73.56 81 GLY A C 1
ATOM 585 O O . GLY A 1 81 ? 10.400 -3.851 -4.506 1.00 73.56 81 GLY A O 1
ATOM 586 N N . THR A 1 82 ? 11.485 -5.624 -5.345 1.00 75.94 82 THR A N 1
ATOM 587 C CA . THR A 1 82 ? 10.345 -6.545 -5.241 1.00 75.94 82 THR A CA 1
ATOM 588 C C . THR A 1 82 ? 9.899 -6.728 -3.792 1.00 75.94 82 THR A C 1
ATOM 590 O O . THR A 1 82 ? 8.705 -6.644 -3.505 1.00 75.94 82 THR A O 1
ATOM 593 N N . PHE A 1 83 ? 10.835 -6.924 -2.856 1.00 80.56 83 PHE A N 1
ATOM 594 C CA . PHE A 1 83 ? 10.498 -7.070 -1.436 1.00 80.56 83 PHE A CA 1
ATOM 595 C C . PHE A 1 83 ? 9.831 -5.815 -0.861 1.00 80.56 83 PHE A C 1
ATOM 597 O O . PHE A 1 83 ? 8.844 -5.938 -0.131 1.00 80.56 83 PHE A O 1
ATOM 604 N N . LEU A 1 84 ? 10.317 -4.618 -1.202 1.00 80.75 84 LEU A N 1
ATOM 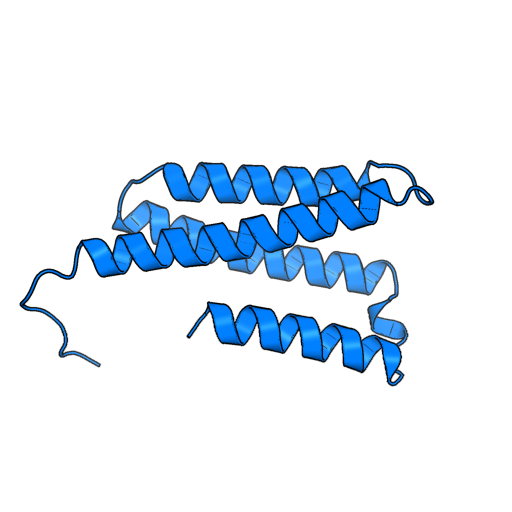605 C CA . LEU A 1 84 ? 9.718 -3.359 -0.752 1.00 80.75 84 LEU A CA 1
ATOM 606 C C . LEU A 1 84 ? 8.317 -3.160 -1.342 1.00 80.75 84 LEU A C 1
ATOM 608 O O . LEU A 1 84 ? 7.404 -2.786 -0.606 1.00 80.75 84 LEU A O 1
ATOM 612 N N . SER A 1 85 ? 8.125 -3.467 -2.628 1.00 77.69 85 SER A N 1
ATOM 613 C CA . SER A 1 85 ? 6.820 -3.351 -3.288 1.00 77.69 85 SER A CA 1
ATOM 614 C C . SER A 1 85 ? 5.793 -4.324 -2.691 1.00 77.69 85 SER A C 1
ATOM 616 O O . SER A 1 85 ? 4.686 -3.921 -2.328 1.00 77.69 85 SER A O 1
ATOM 618 N N . VAL A 1 86 ? 6.185 -5.585 -2.454 1.00 81.69 86 VAL A N 1
ATOM 619 C CA . VAL A 1 86 ? 5.338 -6.585 -1.775 1.00 81.69 86 VAL A CA 1
ATOM 620 C C . VAL A 1 86 ? 5.001 -6.146 -0.349 1.00 81.69 86 VAL A C 1
ATOM 622 O O . VAL A 1 86 ? 3.842 -6.213 0.062 1.00 81.69 86 VAL A O 1
ATOM 625 N N . THR A 1 87 ? 5.988 -5.643 0.398 1.00 84.75 87 THR A N 1
ATOM 626 C CA . THR A 1 87 ? 5.780 -5.138 1.765 1.00 84.75 87 THR A CA 1
ATOM 627 C C . THR A 1 87 ? 4.816 -3.949 1.775 1.00 84.75 87 THR A C 1
ATOM 629 O O . THR A 1 87 ? 3.907 -3.893 2.605 1.00 84.75 87 THR A O 1
ATOM 632 N N . GLY A 1 88 ? 4.949 -3.036 0.811 1.00 82.25 88 GLY A N 1
ATOM 633 C CA . GLY A 1 88 ? 4.026 -1.924 0.609 1.00 82.25 88 GLY A CA 1
ATOM 634 C C . GLY A 1 88 ? 2.601 -2.383 0.284 1.00 82.25 88 GLY A C 1
ATOM 635 O O . GLY A 1 88 ? 1.646 -1.897 0.891 1.00 82.25 88 GLY A O 1
ATOM 636 N N . GLY A 1 89 ? 2.446 -3.379 -0.593 1.00 81.38 89 GLY A N 1
ATOM 637 C CA . GLY A 1 89 ? 1.152 -3.986 -0.920 1.00 81.38 89 GLY A CA 1
ATOM 638 C C . GLY A 1 89 ? 0.468 -4.629 0.291 1.00 81.38 89 GLY A C 1
ATOM 639 O O . GLY A 1 89 ? -0.720 -4.396 0.531 1.00 81.38 89 GLY A O 1
ATOM 640 N N . ILE A 1 90 ? 1.220 -5.364 1.118 1.00 84.31 90 ILE A N 1
ATOM 641 C CA . ILE A 1 90 ? 0.718 -5.903 2.393 1.00 84.31 90 ILE A CA 1
ATOM 642 C C . ILE A 1 90 ? 0.284 -4.756 3.316 1.00 84.31 90 ILE A C 1
ATOM 644 O O . ILE A 1 90 ? -0.796 -4.820 3.907 1.00 84.31 90 ILE A O 1
ATOM 648 N N . GLY A 1 91 ? 1.068 -3.677 3.386 1.00 84.31 91 GLY A N 1
ATOM 649 C CA . GLY A 1 91 ? 0.728 -2.467 4.134 1.00 84.31 91 GLY A CA 1
ATOM 650 C C . GLY A 1 91 ? -0.608 -1.846 3.711 1.00 84.31 91 GLY A C 1
ATOM 651 O O . GLY A 1 91 ? -1.405 -1.473 4.572 1.00 84.31 91 GLY A O 1
ATOM 652 N N . LEU A 1 92 ? -0.911 -1.808 2.408 1.00 81.94 92 LEU A N 1
ATOM 653 C CA . LEU A 1 92 ? -2.204 -1.334 1.895 1.00 81.94 92 LEU A CA 1
ATOM 654 C C . LEU A 1 92 ? -3.369 -2.243 2.313 1.00 81.94 92 LEU A C 1
ATOM 656 O O . LEU A 1 92 ? -4.426 -1.747 2.715 1.00 81.94 92 LEU A O 1
ATOM 660 N N . VAL A 1 93 ? -3.186 -3.567 2.278 1.00 83.12 93 VAL A N 1
ATOM 661 C CA . VAL A 1 93 ? -4.200 -4.518 2.768 1.00 83.12 93 VAL A CA 1
ATOM 662 C C . VAL A 1 93 ? -4.440 -4.314 4.264 1.00 83.12 93 VAL A C 1
ATOM 664 O O . VAL A 1 93 ? -5.592 -4.222 4.691 1.00 83.12 93 VAL A O 1
ATOM 667 N N . VAL A 1 94 ? -3.373 -4.174 5.058 1.00 83.19 94 VAL A N 1
ATOM 668 C CA . VAL A 1 94 ? -3.467 -3.891 6.497 1.00 83.19 94 VAL A CA 1
ATOM 669 C C . VAL A 1 94 ? -4.187 -2.567 6.740 1.00 83.19 94 VAL A C 1
ATOM 671 O O . VAL A 1 94 ? -5.096 -2.529 7.564 1.00 83.19 94 VAL A O 1
ATOM 674 N N . PHE A 1 95 ? -3.866 -1.509 5.991 1.00 83.38 95 PHE A N 1
ATOM 675 C CA . PHE A 1 95 ? -4.583 -0.233 6.048 1.00 83.38 95 PHE A CA 1
ATOM 676 C C . PHE A 1 95 ? -6.087 -0.422 5.822 1.00 83.38 95 PHE A C 1
ATOM 678 O O . PHE A 1 95 ? -6.887 0.060 6.625 1.00 83.38 95 PHE A O 1
ATOM 685 N N . HIS A 1 96 ? -6.488 -1.157 4.782 1.00 80.19 96 HIS A N 1
ATOM 686 C CA . HIS A 1 96 ? -7.901 -1.410 4.506 1.00 80.19 96 HIS A CA 1
ATOM 687 C C . HIS A 1 96 ? -8.575 -2.219 5.613 1.00 80.19 96 HIS A C 1
ATOM 689 O O . HIS A 1 96 ? -9.687 -1.877 6.016 1.00 80.19 96 HIS A O 1
ATOM 695 N N . VAL A 1 97 ? -7.910 -3.254 6.132 1.00 80.12 97 VAL A N 1
ATOM 696 C CA . VAL A 1 97 ? -8.437 -4.081 7.224 1.00 80.12 97 VAL A CA 1
ATOM 697 C C . VAL A 1 97 ? -8.572 -3.265 8.506 1.00 80.12 97 VAL A C 1
ATOM 699 O O . VAL A 1 97 ? -9.612 -3.339 9.152 1.00 80.12 97 VAL A O 1
ATOM 702 N N . VAL A 1 98 ? -7.577 -2.452 8.861 1.00 80.00 98 VAL A N 1
ATOM 703 C CA . VAL A 1 98 ? -7.616 -1.566 10.034 1.00 80.00 98 VAL A CA 1
ATOM 704 C C . VAL A 1 98 ? -8.708 -0.509 9.862 1.00 80.00 98 VAL A C 1
ATOM 706 O O . VAL A 1 98 ? -9.563 -0.374 10.732 1.00 80.00 98 VAL A O 1
ATOM 709 N N . ASN A 1 99 ? -8.762 0.178 8.717 1.00 79.62 99 ASN A N 1
ATOM 710 C CA . ASN A 1 99 ? -9.791 1.178 8.413 1.00 79.62 99 ASN A CA 1
ATOM 711 C C . ASN A 1 99 ? -11.207 0.575 8.434 1.00 79.62 99 ASN A C 1
ATOM 713 O O . ASN A 1 99 ? -12.137 1.197 8.942 1.00 79.62 99 ASN A O 1
ATOM 717 N N . GLN A 1 100 ? -11.380 -0.652 7.932 1.00 74.19 100 GLN A N 1
ATOM 718 C CA . GLN A 1 100 ? -12.652 -1.369 8.014 1.00 74.19 100 GLN A CA 1
ATOM 719 C C . GLN A 1 100 ? -12.964 -1.797 9.455 1.00 74.19 100 GLN A C 1
ATOM 721 O O . GLN A 1 100 ? -14.101 -1.636 9.895 1.00 74.19 100 GLN A O 1
ATOM 726 N N . ARG A 1 101 ? -11.971 -2.289 10.209 1.00 74.00 101 ARG A N 1
ATOM 727 C CA . ARG A 1 101 ? -12.148 -2.686 11.611 1.00 74.00 101 ARG A CA 1
ATOM 728 C C . ARG A 1 101 ? -12.561 -1.519 12.496 1.00 74.00 101 ARG A C 1
ATOM 730 O O . ARG A 1 101 ? -13.427 -1.715 13.338 1.00 74.00 101 ARG A O 1
ATOM 737 N N . LEU A 1 102 ? -12.011 -0.321 12.287 1.00 70.06 102 LEU A N 1
ATOM 738 C CA . LEU A 1 102 ? -12.421 0.886 13.016 1.00 70.06 102 LEU A CA 1
ATOM 739 C C . LEU A 1 102 ? -13.885 1.251 12.730 1.00 70.06 102 LEU A C 1
ATOM 741 O O . LEU A 1 102 ? -14.611 1.609 13.654 1.00 70.06 102 LEU A O 1
ATOM 745 N N . ARG A 1 103 ? -14.349 1.075 11.486 1.00 65.56 103 ARG A N 1
ATOM 746 C CA . ARG A 1 103 ? -15.770 1.254 11.146 1.00 65.56 103 ARG A CA 1
ATOM 747 C C . ARG A 1 103 ? -16.664 0.232 11.849 1.00 65.56 103 ARG A C 1
ATOM 749 O O . ARG A 1 103 ? -17.711 0.604 12.365 1.00 65.56 103 ARG A O 1
ATOM 756 N N . SER A 1 104 ? -16.255 -1.037 11.904 1.00 62.81 104 SER A N 1
ATOM 757 C CA . SER A 1 104 ? -17.020 -2.092 12.588 1.00 62.81 104 SER A CA 1
ATOM 758 C C . SER A 1 104 ? -16.877 -2.083 14.116 1.00 62.81 104 SER A C 1
ATOM 760 O O . SER A 1 104 ? -17.746 -2.597 14.804 1.00 62.81 104 SER A O 1
ATOM 762 N N . GLY A 1 105 ? -15.811 -1.500 14.669 1.00 56.91 105 GLY A N 1
ATOM 763 C CA . GLY A 1 105 ? -15.585 -1.399 16.116 1.00 56.91 105 GLY A CA 1
ATOM 764 C C . GLY A 1 105 ? -16.508 -0.389 16.803 1.00 56.91 105 GLY A C 1
ATOM 765 O O . GLY A 1 105 ? -16.814 -0.543 17.979 1.00 56.91 105 GLY A O 1
ATOM 766 N N . CYS A 1 106 ? -17.021 0.597 16.060 1.00 54.09 106 CYS A N 1
ATOM 767 C CA . CYS A 1 106 ? -18.113 1.462 16.515 1.00 54.09 106 CYS A CA 1
ATOM 768 C C . CYS A 1 106 ? -19.509 0.837 16.323 1.00 54.09 106 CYS A C 1
ATOM 770 O O . CYS A 1 106 ? -20.498 1.460 16.698 1.00 54.09 106 CYS A O 1
ATOM 772 N N . ALA A 1 107 ? -19.623 -0.373 15.763 1.00 49.25 107 ALA A N 1
ATOM 773 C CA . ALA A 1 107 ? -20.904 -1.025 15.480 1.00 49.25 107 ALA A CA 1
ATOM 774 C C . ALA A 1 107 ? -21.448 -1.837 16.674 1.00 49.25 107 ALA A C 1
ATOM 776 O O . ALA A 1 107 ? -21.937 -2.954 16.502 1.00 49.25 107 ALA A O 1
ATOM 777 N N . CYS A 1 108 ? -21.399 -1.281 17.890 1.00 45.91 108 CYS A N 1
ATOM 778 C CA . CYS A 1 108 ? -22.201 -1.819 18.987 1.00 45.91 108 CYS A CA 1
ATOM 779 C C . CYS A 1 108 ? -23.687 -1.445 18.779 1.00 45.91 108 CYS A C 1
ATOM 781 O O . CYS A 1 108 ? -24.104 -0.309 18.982 1.00 45.91 108 CYS A O 1
ATOM 783 N N . SER A 1 109 ? -24.425 -2.462 18.316 1.00 46.94 109 SER A N 1
ATOM 784 C CA . SER A 1 109 ? -25.790 -2.896 18.672 1.00 46.94 109 SER A CA 1
ATOM 785 C C . SER A 1 109 ? -27.080 -2.212 18.182 1.00 46.94 109 SER A C 1
ATOM 787 O O . SER A 1 109 ? -28.133 -2.746 18.526 1.00 46.94 109 SER A O 1
ATOM 789 N N . HIS A 1 110 ? -27.108 -1.152 17.356 1.00 47.22 110 HIS A N 1
ATOM 790 C CA . HIS A 1 110 ? -28.431 -0.618 16.939 1.00 47.22 110 HIS A CA 1
ATOM 791 C C . HIS A 1 110 ? -28.516 0.182 15.622 1.00 47.22 110 HIS A C 1
ATOM 793 O O . HIS A 1 110 ? -29.263 1.147 15.569 1.00 47.22 110 HIS A O 1
ATOM 799 N N . CYS A 1 111 ? -27.769 -0.127 14.555 1.00 50.38 111 CYS A N 1
ATOM 800 C CA . CYS A 1 111 ? -27.900 0.623 13.283 1.00 50.38 111 CYS A CA 1
ATOM 801 C C . CYS A 1 111 ? -27.399 -0.172 12.055 1.00 50.38 111 CYS A C 1
ATOM 803 O O . CYS A 1 111 ? -26.611 0.328 11.258 1.00 50.38 111 CYS A O 1
ATOM 805 N N . GLN A 1 112 ? -27.829 -1.426 11.894 1.00 50.81 112 GLN A N 1
ATOM 806 C CA . GLN A 1 112 ? -27.723 -2.142 10.613 1.00 50.81 112 GLN A CA 1
ATOM 807 C C . GLN A 1 112 ? -29.124 -2.386 10.044 1.00 50.81 112 GLN A C 1
ATOM 809 O O . GLN A 1 112 ? -29.621 -3.501 10.063 1.00 50.81 112 GLN A O 1
ATOM 814 N N . HIS A 1 113 ? -29.775 -1.322 9.583 1.00 40.78 113 HIS A N 1
ATOM 815 C CA . HIS A 1 113 ? -30.783 -1.400 8.526 1.00 40.78 113 HIS A CA 1
ATOM 816 C C . HIS A 1 113 ? -30.896 -0.022 7.883 1.00 40.78 113 HIS A C 1
ATOM 818 O O . HIS A 1 113 ? -31.224 0.953 8.553 1.00 40.78 113 HIS A O 1
ATOM 824 N N . GLY A 1 114 ? -30.574 0.055 6.598 1.00 38.75 114 GLY A N 1
ATOM 825 C CA . GLY A 1 114 ? -30.671 1.284 5.820 1.00 38.75 114 GLY A CA 1
ATOM 826 C C . GLY A 1 114 ? -29.782 1.239 4.589 1.00 38.75 114 GLY A C 1
ATOM 827 O O . GLY A 1 114 ? -28.985 2.152 4.382 1.00 38.75 114 GLY A O 1
ATOM 828 N N . GLU A 1 115 ? -29.861 0.135 3.849 1.00 39.41 115 GLU A N 1
ATOM 829 C CA . GLU A 1 115 ? -29.623 0.140 2.404 1.00 39.41 115 GLU A CA 1
ATOM 830 C C . GLU A 1 115 ? -30.919 0.532 1.691 1.00 39.41 115 GLU A C 1
ATOM 832 O O . GLU A 1 115 ? -31.999 0.143 2.197 1.00 39.41 115 GLU A O 1
#

Sequence (115 aa):
ICAVHCILTGLALGLLSVAGLSFLGSEPAEFGFIGVTVSVGLWALVHGIRRHHSWIPAAIFIGALGCIAGSHFAHHGTPLGTFLSVTGGIGLVVFHVVNQRLRSGCACSHCQHGE